Protein AF-A0A969RW17-F1 (afdb_monomer_lite)

Sequence (89 aa):
MKTTLSAQTIQASEIFKYAYNGNTGYGYSFSATNSGLKAADDGVSHTGNYEITFQGVASKPVPEPSAVLSLIGFGSLLAGKRQMQKSQF

Structure (mmCIF, N/CA/C/O backbone):
data_AF-A0A969RW17-F1
#
_entry.id   AF-A0A969RW17-F1
#
loop_
_atom_site.group_PDB
_atom_site.id
_atom_site.type_symbol
_atom_site.label_atom_id
_atom_site.label_alt_id
_atom_site.label_comp_id
_atom_site.label_asym_id
_atom_site.label_entity_id
_atom_site.label_seq_id
_atom_site.pdbx_PDB_ins_code
_atom_site.Cartn_x
_atom_site.Cartn_y
_atom_site.Cartn_z
_atom_site.occupancy
_atom_site.B_iso_or_equiv
_atom_site.auth_seq_id
_atom_site.auth_comp_id
_atom_site.auth_asym_id
_atom_site.auth_atom_id
_atom_site.pdbx_PDB_model_num
ATOM 1 N N . MET A 1 1 ? 9.591 8.569 -38.306 1.00 41.16 1 MET A N 1
ATOM 2 C CA . MET A 1 1 ? 9.780 8.751 -36.850 1.00 41.16 1 MET A CA 1
ATOM 3 C C . MET A 1 1 ? 10.536 7.545 -36.325 1.00 41.16 1 MET A C 1
ATOM 5 O O . MET A 1 1 ? 10.100 6.433 -36.581 1.00 41.16 1 MET A O 1
ATOM 9 N N . LYS A 1 2 ? 11.699 7.746 -35.700 1.00 40.06 2 LYS A N 1
ATOM 10 C CA . LYS A 1 2 ? 12.542 6.667 -35.170 1.00 40.06 2 LYS A CA 1
ATOM 11 C C . LYS A 1 2 ? 12.352 6.653 -33.654 1.00 40.06 2 LYS A C 1
ATOM 13 O O . LYS A 1 2 ? 12.910 7.500 -32.964 1.00 40.06 2 LYS A O 1
ATOM 18 N N . THR A 1 3 ? 11.489 5.774 -33.154 1.00 49.12 3 THR A N 1
ATOM 19 C CA . THR A 1 3 ? 11.218 5.653 -31.716 1.00 49.12 3 THR A CA 1
ATOM 20 C C . THR A 1 3 ? 12.324 4.813 -31.091 1.00 49.12 3 THR A C 1
ATOM 22 O O . THR A 1 3 ? 12.216 3.597 -30.983 1.00 49.12 3 THR A O 1
ATOM 25 N N . THR A 1 4 ? 13.434 5.452 -30.735 1.00 51.84 4 THR A N 1
ATOM 26 C CA . THR A 1 4 ? 14.460 4.830 -29.893 1.00 51.84 4 THR A CA 1
ATOM 27 C C . THR A 1 4 ? 13.995 4.972 -28.448 1.00 51.84 4 THR A C 1
ATOM 29 O O . THR A 1 4 ? 14.278 5.973 -27.794 1.00 51.84 4 THR A O 1
ATOM 32 N N . LEU A 1 5 ? 13.227 3.997 -27.957 1.00 57.12 5 LEU A N 1
ATOM 33 C CA . LEU A 1 5 ? 13.228 3.728 -26.522 1.00 57.12 5 LEU A CA 1
ATOM 34 C C . LEU A 1 5 ? 14.665 3.303 -26.193 1.00 57.12 5 LEU A C 1
ATOM 36 O O . LEU A 1 5 ? 15.239 2.484 -26.908 1.00 57.12 5 LEU A O 1
ATOM 40 N N . SER A 1 6 ? 15.256 4.002 -25.225 1.00 59.78 6 SER A N 1
ATOM 41 C CA . SER A 1 6 ? 16.611 3.849 -24.680 1.00 59.78 6 SER A CA 1
ATOM 42 C C . SER A 1 6 ? 17.157 2.418 -24.776 1.00 59.78 6 SER A C 1
ATOM 44 O O . SER A 1 6 ? 16.402 1.464 -24.632 1.00 59.78 6 SER A O 1
ATOM 46 N N . ALA A 1 7 ? 18.473 2.254 -24.945 1.00 63.03 7 ALA A N 1
ATOM 47 C CA . ALA A 1 7 ? 19.191 0.970 -24.938 1.00 63.03 7 ALA A CA 1
ATOM 48 C C . ALA A 1 7 ? 19.132 0.210 -23.582 1.00 63.03 7 ALA A C 1
ATOM 50 O O . ALA A 1 7 ? 20.065 -0.501 -23.217 1.00 63.03 7 ALA A O 1
ATOM 51 N N . GLN A 1 8 ? 18.063 0.393 -22.811 1.00 67.00 8 GLN A N 1
ATOM 52 C CA . GLN A 1 8 ? 17.823 -0.142 -21.484 1.00 67.00 8 GLN A CA 1
ATOM 53 C C . GLN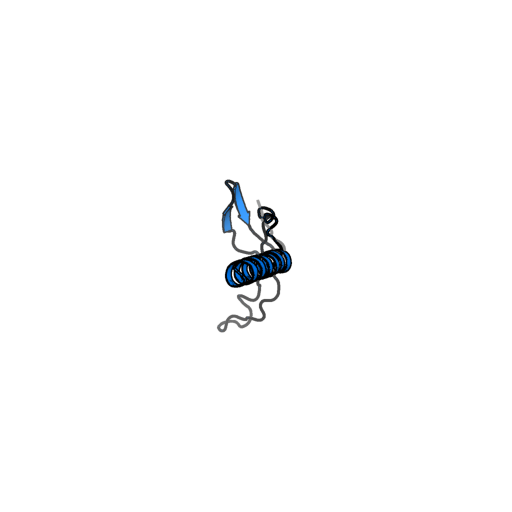 A 1 8 ? 16.488 -0.881 -21.444 1.00 67.00 8 GLN A C 1
ATOM 55 O O . GLN A 1 8 ? 15.502 -0.459 -22.049 1.00 67.00 8 GLN A O 1
ATOM 60 N N . THR A 1 9 ? 16.454 -1.969 -20.680 1.00 73.00 9 THR A N 1
ATOM 61 C CA . THR A 1 9 ? 15.220 -2.683 -20.355 1.00 73.00 9 THR A CA 1
ATOM 62 C C . THR A 1 9 ? 14.269 -1.750 -19.614 1.00 73.00 9 THR A C 1
ATOM 64 O O . THR A 1 9 ? 14.605 -1.225 -18.553 1.00 73.00 9 THR A O 1
ATOM 67 N N . ILE A 1 10 ? 13.072 -1.563 -20.161 1.00 76.88 10 ILE A N 1
ATOM 68 C CA . ILE A 1 10 ? 12.002 -0.8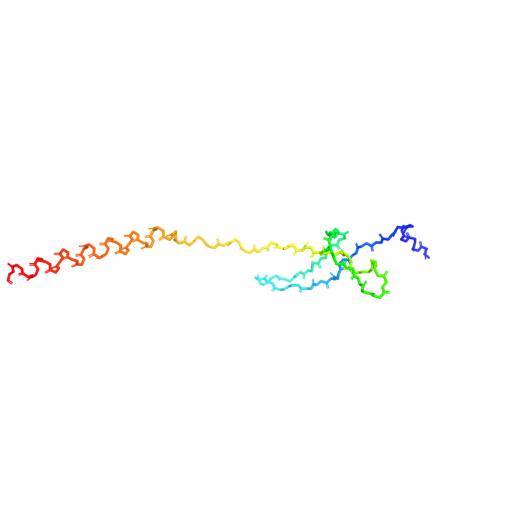14 -19.505 1.00 76.88 10 ILE A CA 1
ATOM 69 C C . ILE A 1 10 ? 11.178 -1.801 -18.694 1.00 76.88 10 ILE A C 1
ATOM 71 O O . ILE A 1 10 ? 10.661 -2.778 -19.232 1.00 76.88 10 ILE A O 1
ATOM 75 N N . GLN A 1 11 ? 11.054 -1.529 -17.400 1.00 85.12 11 GLN A N 1
ATOM 76 C CA . GLN A 1 11 ? 10.096 -2.202 -16.536 1.00 85.12 11 GLN A CA 1
ATOM 77 C C . GLN A 1 11 ? 8.839 -1.346 -16.465 1.00 85.12 11 GLN A C 1
ATOM 79 O O . GLN A 1 11 ? 8.902 -0.165 -16.131 1.00 85.12 11 GLN A O 1
ATOM 84 N N . ALA A 1 12 ? 7.708 -1.935 -16.822 1.00 87.75 12 ALA A N 1
ATOM 85 C CA . ALA A 1 12 ? 6.412 -1.288 -16.784 1.00 87.75 12 ALA A CA 1
ATOM 86 C C . ALA A 1 12 ? 5.383 -2.289 -16.270 1.00 87.75 12 ALA A C 1
ATOM 88 O O . ALA A 1 12 ? 5.376 -3.449 -16.688 1.00 87.75 12 ALA A O 1
ATOM 89 N N . SER A 1 13 ? 4.520 -1.836 -15.368 1.00 90.69 13 SER A N 1
ATOM 90 C CA . SER A 1 13 ? 3.343 -2.593 -14.975 1.00 90.69 13 SER A CA 1
ATOM 91 C C . SER A 1 13 ? 2.336 -2.639 -16.121 1.00 90.69 13 SER A C 1
ATOM 93 O O . SER A 1 13 ? 2.341 -1.800 -17.027 1.00 90.69 13 SER A O 1
ATOM 95 N N . GLU A 1 14 ? 1.385 -3.560 -16.021 1.00 89.56 14 GLU A N 1
ATOM 96 C CA . GLU A 1 14 ? 0.137 -3.432 -16.765 1.00 89.56 14 GLU A CA 1
ATOM 97 C C . GLU A 1 14 ? -0.611 -2.158 -16.342 1.00 89.56 14 GLU A C 1
ATOM 99 O O . GLU A 1 14 ? -0.428 -1.635 -15.234 1.00 89.56 14 GLU A O 1
ATOM 104 N N . ILE A 1 15 ? -1.455 -1.653 -17.240 1.00 93.56 15 ILE A N 1
ATOM 105 C CA . ILE A 1 15 ? -2.384 -0.567 -16.935 1.00 93.56 15 ILE A CA 1
ATOM 106 C C . ILE A 1 15 ? -3.673 -1.205 -16.438 1.00 93.56 15 ILE A C 1
ATOM 108 O O . ILE A 1 15 ? -4.281 -2.001 -17.151 1.00 93.56 15 ILE A O 1
ATOM 112 N N . PHE A 1 16 ? -4.142 -0.800 -15.262 1.00 92.75 16 PHE A N 1
ATOM 113 C CA . PHE A 1 16 ? -5.465 -1.190 -14.787 1.00 92.75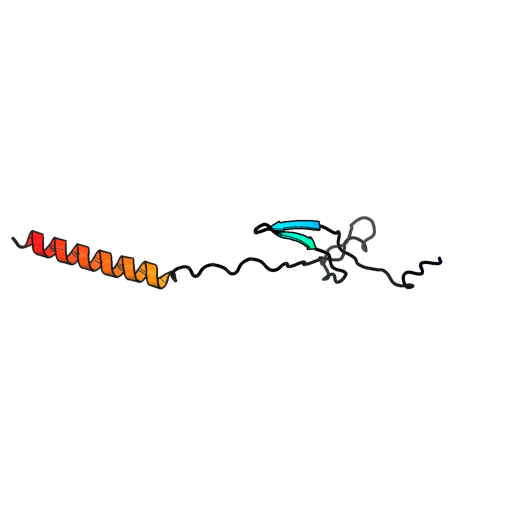 16 PHE A CA 1
ATOM 114 C C . 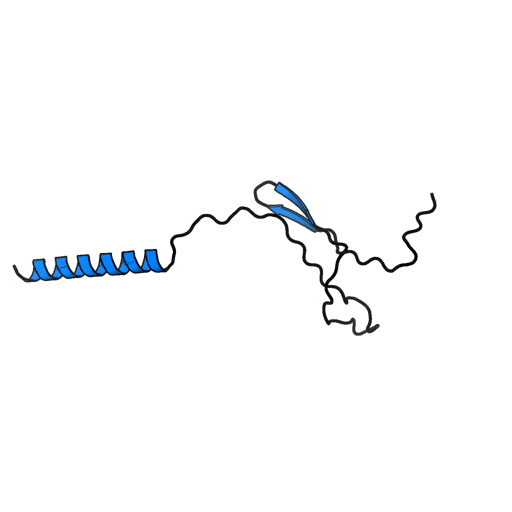PHE A 1 16 ? -6.375 0.023 -14.650 1.00 92.75 16 PHE A C 1
ATOM 116 O O . PHE A 1 16 ? -5.939 1.131 -14.338 1.00 92.75 16 PHE A O 1
ATOM 123 N N . LYS A 1 17 ? -7.668 -0.202 -14.874 1.00 95.25 17 LYS A N 1
ATOM 124 C CA . LYS A 1 17 ? -8.724 0.782 -14.650 1.00 95.25 17 LYS A CA 1
ATOM 125 C C . LYS A 1 17 ? -9.332 0.554 -13.274 1.00 95.25 17 LYS A C 1
ATOM 127 O O . LYS A 1 17 ? -9.642 -0.582 -12.928 1.00 95.25 17 LYS A O 1
ATOM 132 N N . TYR A 1 18 ? -9.581 1.623 -12.530 1.00 92.81 18 TYR A N 1
ATOM 133 C CA . TYR A 1 18 ? -10.346 1.556 -11.289 1.00 92.81 18 TYR A CA 1
ATOM 134 C C . TYR A 1 18 ? -11.556 2.485 -11.348 1.00 92.81 18 TYR A C 1
ATOM 136 O O . TYR A 1 18 ? -11.528 3.534 -11.993 1.00 92.81 18 TYR A O 1
ATOM 144 N N . ALA A 1 19 ? -12.623 2.083 -10.663 1.00 94.31 19 ALA A N 1
ATOM 145 C CA . ALA A 1 19 ? -13.806 2.896 -10.423 1.00 94.31 19 ALA A CA 1
ATOM 146 C C . ALA A 1 19 ? -14.095 2.879 -8.920 1.00 94.31 19 ALA A C 1
ATOM 148 O O . ALA A 1 19 ? -14.407 1.832 -8.356 1.00 94.31 19 ALA A O 1
ATOM 149 N N . TYR A 1 20 ? -13.943 4.026 -8.261 1.00 92.12 20 TYR A N 1
ATOM 150 C CA . TYR A 1 20 ? -14.064 4.141 -6.812 1.00 92.12 20 TYR A CA 1
ATOM 151 C C . TYR A 1 20 ? -14.634 5.504 -6.413 1.00 92.12 20 TYR A C 1
ATOM 153 O O . TYR A 1 20 ? -14.190 6.540 -6.903 1.00 92.12 20 TYR A O 1
ATOM 161 N N . ASN A 1 21 ? -15.629 5.502 -5.519 1.00 91.38 21 ASN A N 1
ATOM 162 C CA . ASN A 1 21 ? -16.319 6.707 -5.040 1.00 91.38 21 ASN A CA 1
ATOM 163 C C . ASN A 1 21 ? -16.801 7.640 -6.176 1.00 91.38 21 ASN A C 1
ATOM 165 O O . ASN A 1 21 ? -16.581 8.848 -6.142 1.00 91.38 21 ASN A O 1
ATOM 169 N N . GLY A 1 22 ? -17.390 7.065 -7.229 1.00 91.50 22 GLY A N 1
ATOM 170 C CA . GLY A 1 22 ? -17.865 7.810 -8.404 1.00 91.50 22 GLY A CA 1
ATOM 171 C C . GLY A 1 22 ? -16.768 8.293 -9.362 1.00 91.50 22 GLY A C 1
ATOM 172 O O . GLY A 1 22 ? -17.088 8.766 -10.448 1.00 91.50 22 GLY A O 1
ATOM 173 N N . ASN A 1 23 ? -15.488 8.125 -9.017 1.00 89.62 23 ASN A N 1
ATOM 174 C CA . ASN A 1 23 ? -14.359 8.504 -9.861 1.00 89.62 23 ASN A CA 1
ATOM 175 C C . ASN A 1 23 ? -13.815 7.295 -10.619 1.00 89.62 23 ASN A C 1
ATOM 177 O O . ASN A 1 23 ? -13.667 6.210 -10.060 1.00 89.62 23 ASN A O 1
ATOM 181 N N . THR A 1 24 ? -13.480 7.497 -11.891 1.00 94.69 24 THR A N 1
ATOM 182 C CA . THR A 1 24 ? -12.807 6.496 -12.723 1.00 94.69 24 THR A CA 1
ATOM 183 C C . THR A 1 24 ? -11.405 6.978 -13.060 1.00 94.69 24 THR A C 1
ATOM 185 O O . THR A 1 24 ? -11.239 8.119 -13.486 1.00 94.69 24 THR A O 1
ATOM 188 N N . GLY A 1 25 ? -10.410 6.111 -12.901 1.00 92.88 25 GLY A N 1
ATOM 189 C CA . GLY A 1 25 ? -9.017 6.413 -13.216 1.00 92.88 25 GLY A CA 1
ATOM 190 C C . GLY A 1 25 ? -8.257 5.192 -13.715 1.00 92.88 25 GLY A C 1
ATOM 191 O O . GLY A 1 25 ? -8.824 4.109 -13.876 1.00 92.88 25 GLY A O 1
ATOM 192 N N . TYR A 1 26 ? -6.965 5.389 -13.962 1.00 95.31 26 TYR A N 1
ATOM 193 C CA . TYR A 1 26 ? -6.045 4.344 -14.394 1.00 95.31 26 TYR A CA 1
ATOM 194 C C . TYR A 1 26 ? -4.787 4.379 -13.532 1.00 95.31 26 TYR A C 1
ATOM 196 O O . TYR A 1 26 ? -4.282 5.458 -13.226 1.00 95.31 26 TYR A O 1
ATOM 204 N N . GLY A 1 27 ? -4.302 3.206 -13.139 1.00 93.81 27 GLY A N 1
ATOM 205 C CA . GLY A 1 27 ? -3.062 3.035 -12.391 1.00 93.81 27 GLY A CA 1
ATOM 206 C C . GLY A 1 27 ? -2.007 2.332 -13.238 1.00 93.81 27 GLY A C 1
ATOM 207 O O . GLY A 1 27 ? -2.326 1.400 -13.978 1.00 93.81 27 GLY A O 1
ATOM 208 N N . TYR A 1 28 ? -0.763 2.795 -13.132 1.00 93.50 28 TYR A N 1
ATOM 209 C CA . TYR A 1 28 ? 0.418 2.176 -13.733 1.00 93.50 28 TYR A CA 1
ATOM 210 C C . TYR A 1 28 ? 1.678 2.589 -12.960 1.00 93.50 28 TYR A C 1
ATOM 212 O O . TYR A 1 28 ? 1.682 3.607 -12.265 1.00 93.50 28 TYR A O 1
ATOM 220 N N . SER A 1 29 ? 2.757 1.821 -13.095 1.00 91.81 29 SER A N 1
ATOM 221 C CA . SER A 1 29 ? 4.070 2.144 -12.532 1.00 91.81 29 SER A CA 1
ATOM 222 C C . SER A 1 29 ? 5.194 1.686 -13.462 1.00 91.81 29 SER A C 1
ATOM 224 O O . SER A 1 29 ? 5.096 0.648 -14.111 1.00 91.81 29 SER A O 1
ATOM 226 N N . PHE A 1 30 ? 6.285 2.452 -13.486 1.00 91.31 30 PHE A N 1
ATOM 227 C CA . PHE A 1 30 ? 7.558 2.078 -14.122 1.00 91.31 30 PHE A CA 1
ATOM 228 C C . PHE A 1 30 ? 8.636 1.703 -13.095 1.00 91.31 30 PHE A C 1
ATOM 230 O O . PHE A 1 30 ? 9.809 1.560 -13.425 1.00 91.31 30 PHE A O 1
ATOM 237 N N . SER A 1 31 ? 8.239 1.592 -11.828 1.00 89.50 31 SER A N 1
ATOM 238 C CA . SER A 1 31 ? 9.106 1.233 -10.717 1.00 89.50 31 SER A CA 1
ATOM 239 C C . SER A 1 31 ? 8.609 -0.073 -10.120 1.00 89.50 31 SER A C 1
ATOM 241 O O . SER A 1 31 ? 7.497 -0.129 -9.585 1.00 89.50 31 SER A O 1
ATOM 243 N N . ALA A 1 32 ? 9.420 -1.120 -10.243 1.00 89.75 32 ALA A N 1
ATOM 244 C CA . ALA A 1 32 ? 9.159 -2.412 -9.633 1.00 89.75 32 ALA A CA 1
ATOM 245 C C . ALA A 1 32 ? 10.051 -2.603 -8.404 1.00 89.75 32 ALA A C 1
ATOM 247 O O . ALA A 1 32 ? 11.224 -2.227 -8.393 1.00 89.75 32 ALA A O 1
ATOM 248 N N . THR A 1 33 ? 9.507 -3.255 -7.384 1.00 92.38 33 THR A N 1
ATOM 249 C CA . THR A 1 33 ? 10.312 -3.876 -6.331 1.00 92.38 33 THR A CA 1
ATOM 250 C C . THR A 1 33 ? 10.712 -5.282 -6.773 1.00 92.38 33 THR A C 1
ATOM 252 O O . THR A 1 33 ? 10.029 -5.902 -7.588 1.00 92.38 33 THR A O 1
ATOM 255 N N . ASN A 1 34 ? 11.832 -5.806 -6.276 1.00 90.50 34 ASN A N 1
ATOM 256 C CA . ASN A 1 34 ? 12.211 -7.187 -6.571 1.00 90.50 34 ASN A CA 1
ATOM 257 C C . ASN A 1 34 ? 11.196 -8.144 -5.923 1.00 90.50 34 ASN A C 1
ATOM 259 O O . ASN A 1 34 ? 11.025 -8.128 -4.707 1.00 90.50 34 ASN A O 1
ATOM 263 N N . SER A 1 35 ? 10.545 -8.976 -6.733 1.00 91.00 35 SER A N 1
ATOM 264 C CA . SER A 1 35 ? 9.566 -9.969 -6.274 1.00 91.00 35 SER A CA 1
ATOM 265 C C . SER A 1 35 ? 10.200 -11.148 -5.528 1.00 91.00 35 SER A C 1
ATOM 267 O O . SER A 1 35 ? 9.502 -11.865 -4.819 1.00 91.00 35 SER A O 1
ATOM 269 N N . GLY A 1 36 ? 11.503 -11.395 -5.716 1.00 92.06 36 GLY A N 1
ATOM 270 C CA . GLY A 1 36 ? 12.175 -12.608 -5.239 1.00 92.06 36 GLY A CA 1
ATOM 271 C C . GLY A 1 36 ? 11.814 -13.877 -6.024 1.00 92.06 36 GLY A C 1
ATOM 272 O O . GLY A 1 36 ? 12.349 -14.943 -5.727 1.00 92.06 36 GLY A O 1
ATOM 273 N N . LEU A 1 37 ? 10.947 -13.769 -7.035 1.00 88.75 37 LEU A N 1
ATOM 274 C CA . LEU A 1 37 ? 10.542 -14.861 -7.911 1.00 88.75 37 LEU A CA 1
ATOM 275 C C . LEU A 1 37 ? 11.280 -14.776 -9.245 1.00 88.75 37 LEU A C 1
ATOM 277 O O . LEU A 1 37 ? 11.647 -13.699 -9.714 1.00 88.75 37 LEU A O 1
ATOM 281 N N . LYS A 1 38 ? 11.502 -15.939 -9.849 1.00 90.38 38 LYS A N 1
ATOM 282 C CA . LYS A 1 38 ? 12.086 -16.096 -11.180 1.00 90.38 38 LYS A CA 1
ATOM 283 C C . LYS A 1 38 ? 11.259 -17.120 -11.935 1.00 90.38 38 LYS A C 1
ATOM 285 O O . LYS A 1 38 ? 10.871 -18.135 -11.354 1.00 90.38 38 LYS A O 1
ATOM 290 N N . ALA A 1 39 ? 11.007 -16.857 -13.210 1.00 89.56 39 ALA A N 1
ATOM 291 C CA . ALA A 1 39 ? 10.386 -17.836 -14.086 1.00 89.56 39 ALA A CA 1
ATOM 292 C C . ALA A 1 39 ? 11.262 -19.101 -14.174 1.00 89.56 39 ALA A C 1
ATOM 294 O O . ALA A 1 39 ? 12.491 -19.016 -14.171 1.00 89.56 39 ALA A O 1
ATOM 295 N N . ALA A 1 40 ? 10.642 -20.282 -14.173 1.00 90.75 40 ALA A N 1
ATOM 296 C CA . ALA A 1 40 ? 11.369 -21.554 -14.116 1.00 90.75 40 ALA A CA 1
ATOM 297 C C . ALA A 1 40 ? 12.027 -21.940 -15.452 1.00 90.75 40 ALA A C 1
ATOM 299 O O . ALA A 1 40 ? 12.952 -22.746 -15.476 1.00 90.75 40 ALA A O 1
ATOM 300 N N . ASP A 1 41 ? 11.529 -21.384 -16.550 1.00 92.19 41 ASP A N 1
ATOM 301 C CA . ASP A 1 41 ? 11.970 -21.624 -17.920 1.00 92.19 41 ASP A CA 1
ATOM 302 C C . ASP A 1 41 ? 13.249 -20.856 -18.282 1.00 92.19 41 ASP A C 1
ATOM 304 O O . ASP A 1 41 ? 14.117 -21.418 -18.947 1.00 92.19 41 ASP A O 1
ATOM 308 N N . ASP A 1 42 ? 13.397 -19.609 -17.825 1.00 88.44 42 ASP A N 1
ATOM 309 C CA . ASP A 1 42 ? 14.552 -18.760 -18.157 1.00 88.44 42 ASP A CA 1
ATOM 310 C C . ASP A 1 42 ? 15.354 -18.240 -16.949 1.00 88.44 42 ASP A C 1
ATOM 312 O O . ASP A 1 42 ? 16.469 -17.736 -17.105 1.00 88.44 42 ASP A O 1
ATOM 316 N N . GLY A 1 43 ? 14.824 -18.362 -15.728 1.00 86.19 43 GLY A N 1
ATOM 317 C CA . GLY A 1 43 ? 15.479 -17.913 -14.499 1.00 86.19 43 GLY A CA 1
ATOM 318 C C . GLY A 1 43 ? 15.640 -16.392 -14.356 1.00 86.19 43 GLY A C 1
ATOM 319 O O . GLY A 1 43 ? 16.349 -15.942 -13.440 1.00 86.19 43 GLY A O 1
ATOM 320 N N . VAL A 1 44 ? 15.027 -15.586 -15.231 1.00 83.12 44 VAL A N 1
ATOM 321 C CA . VAL A 1 44 ? 15.222 -14.124 -15.303 1.00 83.12 44 VAL A CA 1
ATOM 322 C C . VAL A 1 44 ? 13.935 -13.320 -15.511 1.00 83.12 44 VAL A C 1
ATOM 324 O O . VAL A 1 44 ? 13.908 -12.139 -15.154 1.00 83.12 44 VAL A O 1
ATOM 327 N N . SER A 1 45 ? 12.867 -13.930 -16.022 1.00 84.44 45 SER A N 1
ATOM 328 C CA . SER A 1 45 ? 11.578 -13.273 -16.246 1.00 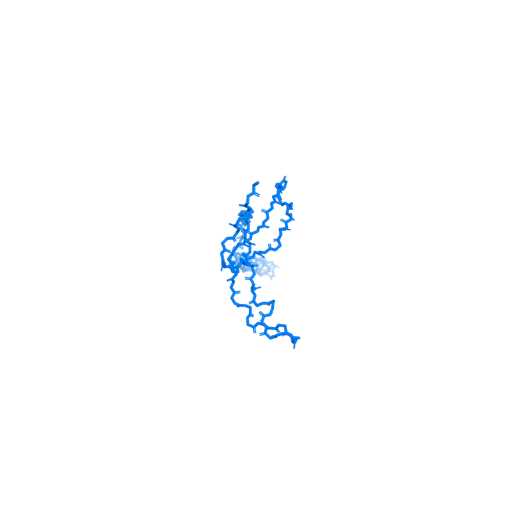84.44 45 SER A CA 1
ATOM 329 C C . SER A 1 45 ? 10.709 -13.206 -14.988 1.00 84.44 45 SER A C 1
ATOM 331 O O . SER A 1 45 ? 10.933 -13.917 -14.006 1.00 84.44 45 SER A O 1
ATOM 333 N N . HIS A 1 46 ? 9.703 -12.322 -15.031 1.00 81.12 46 HIS A N 1
ATOM 334 C CA . HIS A 1 46 ? 8.689 -12.125 -13.982 1.00 81.12 46 HIS A CA 1
ATOM 335 C C . HIS A 1 46 ? 9.256 -11.761 -12.598 1.00 81.12 46 HIS A C 1
ATOM 337 O O . HIS A 1 46 ? 8.725 -12.159 -11.567 1.00 81.12 46 HIS A O 1
ATOM 343 N N . THR A 1 47 ? 10.333 -10.973 -12.577 1.00 86.69 47 THR A N 1
ATOM 344 C CA . THR A 1 47 ? 11.087 -10.649 -11.356 1.00 86.69 47 THR A CA 1
ATOM 345 C C . THR A 1 47 ? 10.606 -9.395 -10.619 1.00 86.69 47 THR A C 1
ATOM 347 O O . THR A 1 47 ? 11.048 -9.166 -9.494 1.00 86.69 47 THR A O 1
ATOM 350 N N . GLY A 1 48 ? 9.703 -8.592 -11.188 1.00 88.25 48 GLY A N 1
ATOM 351 C CA . GLY A 1 48 ? 9.236 -7.329 -10.599 1.00 88.25 48 GLY A CA 1
ATOM 352 C C . GLY A 1 48 ? 7.839 -7.407 -9.972 1.00 88.25 48 GLY A C 1
ATOM 353 O O . GLY A 1 48 ? 6.915 -7.923 -10.594 1.00 88.25 48 GLY A O 1
ATOM 354 N N . ASN A 1 49 ? 7.675 -6.845 -8.772 1.00 91.94 49 ASN A N 1
ATOM 355 C CA . ASN A 1 49 ? 6.387 -6.569 -8.133 1.00 91.94 49 ASN A CA 1
ATOM 356 C C . ASN A 1 49 ? 6.051 -5.073 -8.242 1.00 91.94 49 ASN A C 1
ATOM 358 O O . ASN A 1 49 ? 6.888 -4.222 -7.926 1.00 91.94 49 ASN A O 1
ATOM 362 N N . TYR A 1 50 ? 4.824 -4.749 -8.648 1.00 92.88 50 TYR A N 1
ATOM 363 C CA . TYR A 1 50 ? 4.373 -3.372 -8.849 1.00 92.88 50 TYR A CA 1
ATOM 364 C C . TYR A 1 50 ? 3.306 -3.015 -7.820 1.00 92.88 50 TYR A C 1
ATOM 366 O O . TYR A 1 50 ? 2.202 -3.554 -7.845 1.00 92.88 50 TYR A O 1
ATOM 374 N N . GLU A 1 51 ? 3.629 -2.076 -6.936 1.00 91.69 51 GLU A N 1
ATOM 375 C CA . GLU A 1 51 ? 2.677 -1.535 -5.973 1.00 91.69 51 GLU A CA 1
ATOM 376 C C . GLU A 1 51 ? 2.127 -0.209 -6.494 1.00 91.69 51 GLU A C 1
ATOM 378 O O . GLU A 1 51 ? 2.875 0.725 -6.788 1.00 91.69 51 GLU A O 1
ATOM 383 N N . ILE A 1 52 ? 0.807 -0.143 -6.655 1.00 91.50 52 ILE A N 1
ATOM 384 C CA . ILE A 1 52 ? 0.119 1.028 -7.187 1.00 91.50 52 ILE A CA 1
ATOM 385 C C . ILE A 1 52 ? -0.970 1.402 -6.194 1.00 91.50 52 ILE A C 1
ATOM 387 O O . ILE A 1 52 ? -1.912 0.645 -5.965 1.00 91.50 52 ILE A O 1
ATOM 391 N N . THR A 1 53 ? -0.834 2.586 -5.606 1.00 89.19 53 THR A N 1
ATOM 392 C CA . THR A 1 53 ? -1.808 3.146 -4.675 1.00 89.19 53 THR A CA 1
ATOM 393 C C . THR A 1 53 ? -2.550 4.294 -5.346 1.00 89.19 53 THR A C 1
ATOM 395 O O . THR A 1 53 ? -1.989 5.069 -6.120 1.00 89.19 53 THR A O 1
ATOM 398 N N . PHE A 1 54 ? -3.841 4.403 -5.062 1.00 88.00 54 PHE A N 1
ATOM 399 C CA . PHE A 1 54 ? -4.644 5.564 -5.423 1.00 88.00 54 PHE A CA 1
ATOM 400 C C . PHE A 1 54 ? -5.287 6.115 -4.157 1.00 88.00 54 PHE A C 1
ATOM 402 O O . PHE A 1 54 ? -5.505 5.386 -3.186 1.00 88.00 54 PHE A O 1
ATOM 409 N N . GLN A 1 55 ? -5.570 7.416 -4.145 1.00 84.56 55 GLN A N 1
ATOM 410 C CA . GLN A 1 55 ? -6.176 8.034 -2.973 1.00 84.56 55 GLN A CA 1
ATOM 411 C C . GLN A 1 55 ? -7.600 7.506 -2.770 1.00 84.56 55 GLN A C 1
ATOM 413 O O . GLN A 1 55 ? -8.484 7.711 -3.605 1.00 84.56 55 GLN A O 1
ATOM 418 N N . GLY A 1 56 ? -7.799 6.809 -1.652 1.00 83.88 56 GLY A N 1
ATOM 419 C CA . GLY A 1 56 ? -9.114 6.422 -1.159 1.00 83.88 56 GLY A CA 1
ATOM 420 C C . GLY A 1 56 ? -9.822 7.579 -0.451 1.00 83.88 56 GLY A C 1
ATOM 421 O O . GLY A 1 56 ? -9.271 8.663 -0.268 1.00 83.88 56 GLY A O 1
ATOM 422 N N . VAL A 1 57 ? -11.060 7.343 -0.019 1.00 85.38 57 VAL A N 1
ATOM 423 C CA . VAL A 1 57 ? -11.753 8.274 0.880 1.00 85.38 57 VAL A CA 1
ATOM 424 C C . VAL A 1 57 ? -11.213 8.052 2.290 1.00 85.38 57 VAL A C 1
ATOM 426 O O . VAL A 1 57 ? -11.062 6.905 2.711 1.00 85.38 57 VAL A O 1
ATOM 429 N N . ALA A 1 58 ? -10.932 9.132 3.021 1.00 85.06 58 ALA A N 1
ATOM 430 C CA . ALA A 1 58 ? -10.520 9.034 4.416 1.00 85.06 58 ALA A CA 1
ATOM 431 C C . ALA A 1 58 ? -11.556 8.239 5.229 1.00 85.06 58 ALA A C 1
ATOM 433 O O . ALA A 1 58 ? -12.764 8.475 5.118 1.00 85.06 58 ALA A O 1
ATOM 434 N N . SER A 1 59 ? -11.080 7.300 6.048 1.00 83.38 59 SER A N 1
ATOM 435 C CA . SER A 1 59 ? -11.943 6.530 6.941 1.00 83.38 59 SER A CA 1
ATOM 436 C C . SER A 1 59 ? -12.735 7.470 7.843 1.00 83.38 59 SER A C 1
ATOM 438 O O . SER A 1 59 ? -12.194 8.425 8.404 1.00 83.38 59 SER A O 1
ATOM 440 N N . LYS A 1 60 ? -14.032 7.193 8.002 1.00 86.81 60 LYS A N 1
ATOM 441 C CA . LYS A 1 60 ? -14.847 7.911 8.983 1.00 86.81 60 LYS A CA 1
ATOM 442 C C . LYS A 1 60 ? -14.336 7.574 10.387 1.00 86.81 60 LYS A C 1
ATOM 444 O O . LYS A 1 60 ? -14.015 6.407 10.624 1.00 86.81 60 LYS A O 1
ATOM 449 N N . PRO A 1 61 ? -14.279 8.548 11.311 1.00 89.81 61 PRO A N 1
ATOM 450 C CA . PRO A 1 61 ? -13.926 8.264 12.691 1.00 89.81 61 PRO A CA 1
ATOM 451 C C . PRO A 1 61 ? -14.932 7.261 13.257 1.00 89.81 61 PRO A C 1
ATOM 453 O O . PRO A 1 61 ? -16.143 7.491 13.231 1.00 89.81 61 PRO A O 1
ATOM 456 N N . VAL A 1 62 ? -14.419 6.130 13.724 1.00 90.00 62 VAL A N 1
ATOM 457 C CA . VAL A 1 62 ? -15.189 5.120 14.448 1.00 90.00 62 VAL A CA 1
ATOM 458 C C . VAL A 1 62 ? -14.868 5.243 15.935 1.00 90.00 62 VAL A C 1
ATOM 460 O O . VAL A 1 62 ? -13.750 5.637 16.272 1.00 90.00 62 VAL A O 1
ATOM 463 N N . PRO A 1 63 ? -15.818 4.951 16.842 1.00 92.19 63 PRO A N 1
ATOM 464 C CA . PRO A 1 63 ? -15.517 4.933 18.265 1.00 92.19 63 PRO A CA 1
ATOM 465 C C . PRO A 1 63 ? -14.362 3.976 18.564 1.00 92.19 63 PRO A C 1
ATOM 467 O O . PRO A 1 63 ? -14.378 2.826 18.121 1.00 92.19 63 PRO A O 1
ATOM 470 N N . GLU A 1 64 ? -13.387 4.447 19.341 1.00 93.94 64 GLU A N 1
ATOM 471 C CA . GLU A 1 64 ? -12.299 3.604 19.832 1.00 93.94 64 GLU A CA 1
ATOM 472 C C . GLU A 1 64 ? -12.870 2.414 20.625 1.00 93.94 64 GLU A C 1
ATOM 474 O O . GLU A 1 64 ? -13.845 2.587 21.372 1.00 93.94 64 GLU A O 1
ATOM 479 N N . PRO A 1 65 ? -12.270 1.211 20.539 1.00 94.62 65 PRO A N 1
ATOM 480 C CA . PRO A 1 65 ? -12.756 0.036 21.265 1.00 94.62 65 PRO A CA 1
ATOM 481 C C . PRO A 1 65 ? -12.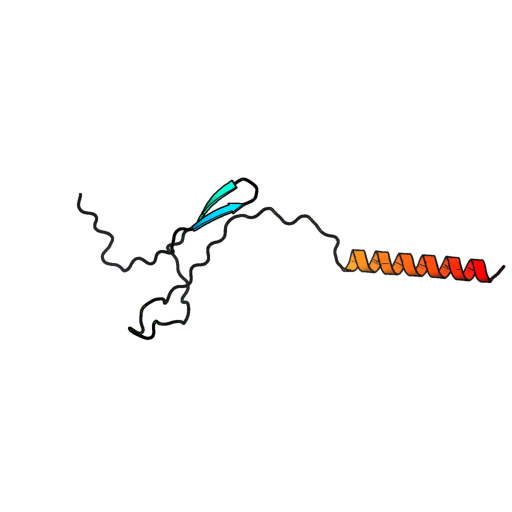932 0.276 22.772 1.00 94.62 65 PRO A C 1
ATOM 483 O O . PRO A 1 65 ? -13.874 -0.227 23.387 1.00 94.62 65 PRO A O 1
ATOM 486 N N . SER A 1 66 ? -12.066 1.098 23.369 1.00 95.81 66 SER A N 1
ATOM 487 C CA . SER A 1 66 ? -12.142 1.496 24.778 1.00 95.81 66 SER A CA 1
ATOM 488 C C . SER A 1 66 ? -13.382 2.336 25.099 1.00 95.81 66 SER A C 1
ATOM 490 O O . SER A 1 66 ? -13.952 2.179 26.179 1.00 95.81 66 SER A O 1
ATOM 492 N N . ALA A 1 67 ? -13.845 3.186 24.178 1.00 94.62 67 ALA A N 1
ATOM 493 C CA . ALA A 1 67 ? -15.062 3.976 24.352 1.00 94.62 67 ALA A CA 1
ATOM 494 C C . ALA A 1 67 ? -16.304 3.074 24.379 1.00 94.62 67 ALA A C 1
ATOM 496 O O . ALA A 1 67 ? -17.164 3.225 25.250 1.00 94.62 67 ALA A O 1
ATOM 497 N N . VAL A 1 68 ? -16.360 2.081 23.483 1.00 96.56 68 VAL A N 1
ATOM 498 C CA . VAL A 1 68 ? -17.429 1.068 23.467 1.00 96.56 68 VAL A CA 1
ATOM 499 C C . VAL A 1 68 ? -17.405 0.239 24.751 1.00 96.56 68 VAL A C 1
ATOM 501 O O . VAL A 1 68 ? -18.435 0.075 25.404 1.00 96.56 68 VAL A O 1
ATOM 504 N N . LEU A 1 69 ? -16.227 -0.233 25.163 1.00 96.06 69 LEU A N 1
ATOM 505 C CA . LEU A 1 69 ? -16.075 -1.011 26.391 1.00 96.06 69 LEU A CA 1
ATOM 506 C C . LEU A 1 69 ? -16.461 -0.206 27.639 1.00 96.06 69 LEU A C 1
ATOM 508 O O . LEU A 1 69 ? -17.124 -0.731 28.532 1.00 96.06 69 LEU A O 1
ATOM 512 N N . SER A 1 70 ? -16.108 1.080 27.681 1.00 96.25 70 SER A N 1
ATOM 513 C CA . SER A 1 70 ? -16.489 1.979 28.772 1.00 96.25 70 SER A CA 1
ATOM 514 C C . SER A 1 70 ? -18.007 2.104 28.868 1.00 96.25 70 SER A C 1
ATOM 516 O O . SER A 1 70 ? -18.565 1.937 29.950 1.00 96.25 70 SER A O 1
ATOM 518 N N . LEU A 1 71 ? -18.697 2.323 27.743 1.00 96.56 71 LEU A N 1
ATOM 519 C CA . LEU A 1 71 ? -20.162 2.386 27.695 1.00 96.56 71 LEU A CA 1
ATOM 520 C C . LEU A 1 71 ? -20.814 1.093 28.206 1.00 96.56 71 LEU A C 1
ATOM 522 O O . LEU A 1 71 ? -21.757 1.155 28.996 1.00 96.56 71 LEU A O 1
ATOM 526 N N . ILE A 1 72 ? -20.286 -0.071 27.814 1.00 97.12 72 ILE A N 1
ATOM 527 C CA . ILE A 1 72 ? -20.751 -1.376 28.310 1.00 97.12 72 ILE A CA 1
ATOM 528 C C . ILE A 1 72 ? -20.540 -1.489 29.828 1.00 97.12 72 ILE A C 1
ATOM 530 O O . ILE A 1 72 ? -21.457 -1.888 30.553 1.00 97.12 72 ILE A O 1
ATOM 534 N N . GLY A 1 73 ? -19.361 -1.109 30.326 1.00 96.81 73 GLY A N 1
ATOM 535 C CA . GLY A 1 73 ? -19.032 -1.126 31.753 1.00 96.81 73 GLY A CA 1
ATOM 536 C C . GLY A 1 73 ? -19.938 -0.210 32.584 1.00 96.81 73 GLY A C 1
ATOM 537 O O . GLY A 1 73 ? -20.491 -0.627 33.600 1.00 96.81 73 GLY A O 1
ATOM 538 N N . PHE A 1 74 ? -20.175 1.020 32.125 1.00 96.25 74 PHE A N 1
ATOM 539 C CA . PHE A 1 74 ? -21.103 1.942 32.785 1.00 96.25 74 PHE A CA 1
ATOM 540 C C . PHE A 1 74 ? -22.547 1.426 32.755 1.00 96.25 74 PHE A C 1
ATOM 542 O O . PHE A 1 74 ? -23.232 1.454 33.780 1.00 96.25 74 PHE A O 1
ATOM 549 N N . GLY A 1 75 ? -23.011 0.923 31.608 1.00 95.44 75 GLY A N 1
ATOM 550 C CA . GLY A 1 75 ? -24.365 0.388 31.459 1.00 95.44 75 GLY A CA 1
ATOM 551 C C . GLY A 1 75 ? -24.637 -0.798 32.385 1.00 95.44 75 GLY A C 1
ATOM 552 O O . GLY A 1 75 ? -25.673 -0.841 33.050 1.00 95.44 75 GLY A O 1
ATOM 553 N N . SER A 1 76 ? -23.682 -1.723 32.489 1.00 94.62 76 SER A N 1
ATOM 554 C CA . SER A 1 76 ? -23.776 -2.891 33.373 1.00 94.62 76 SER A CA 1
ATOM 555 C C . SER A 1 76 ? -23.766 -2.503 34.855 1.00 94.62 76 SER A C 1
ATOM 557 O O . SER A 1 76 ? -24.589 -3.012 35.619 1.00 94.62 76 SER A O 1
ATOM 559 N N . LEU A 1 77 ? -22.940 -1.531 35.260 1.00 95.31 77 LEU A N 1
ATOM 560 C CA . LEU A 1 77 ? -22.932 -1.017 36.633 1.00 95.31 77 LEU A CA 1
ATOM 561 C C . LEU A 1 77 ? -24.276 -0.372 37.019 1.00 95.31 77 LEU A C 1
ATOM 563 O O . LEU A 1 77 ? -24.800 -0.605 38.110 1.00 95.31 77 LEU A O 1
ATOM 567 N N . LEU A 1 78 ? -24.851 0.438 36.123 1.00 95.38 78 LEU A N 1
ATOM 568 C CA . LEU A 1 78 ? -26.144 1.092 36.347 1.00 95.38 78 LEU A CA 1
ATOM 569 C C . LEU A 1 78 ? -27.297 0.084 36.403 1.00 95.38 78 LEU A C 1
ATOM 571 O O . LEU A 1 78 ? -28.178 0.212 37.257 1.00 95.38 78 LEU A O 1
ATOM 575 N N . ALA A 1 79 ? -27.292 -0.923 35.526 1.00 93.56 79 ALA A N 1
ATOM 576 C CA . ALA A 1 79 ? -28.274 -2.003 35.545 1.00 93.56 79 ALA A CA 1
ATOM 577 C C . ALA A 1 79 ? -28.206 -2.802 36.857 1.00 93.56 79 ALA A C 1
ATOM 579 O O . ALA A 1 79 ? -29.238 -3.002 37.500 1.00 93.56 79 ALA A O 1
ATOM 580 N N . GLY A 1 80 ? -26.996 -3.157 37.305 1.00 94.12 80 GLY A N 1
ATOM 581 C CA . GLY A 1 80 ? -26.772 -3.836 38.583 1.00 94.12 80 GLY A CA 1
ATOM 582 C C . GLY A 1 80 ? -27.279 -3.026 39.781 1.00 94.12 80 GLY A C 1
ATOM 583 O O . GLY A 1 80 ? -28.043 -3.544 40.596 1.00 94.12 80 GLY A O 1
ATOM 584 N N . LYS A 1 81 ? -26.956 -1.724 39.854 1.00 91.56 81 LYS A N 1
ATOM 585 C CA . LYS A 1 81 ? -27.454 -0.832 40.922 1.00 91.56 81 LYS A CA 1
ATOM 586 C C . LYS A 1 81 ? -28.983 -0.773 40.975 1.00 91.56 81 LYS A C 1
ATOM 588 O O . LYS A 1 81 ? -29.561 -0.871 42.055 1.00 91.56 81 LYS A O 1
ATOM 593 N N . ARG A 1 82 ? -29.647 -0.644 39.819 1.00 89.44 82 ARG A N 1
ATOM 594 C CA . ARG A 1 82 ? -31.120 -0.624 39.736 1.00 89.44 82 ARG A CA 1
ATOM 595 C C . ARG A 1 82 ? -31.744 -1.940 40.194 1.00 89.44 82 ARG A C 1
ATOM 597 O O . ARG A 1 82 ? -32.800 -1.916 40.818 1.00 89.44 82 ARG A O 1
ATOM 604 N N . GLN A 1 83 ? -31.122 -3.074 39.877 1.00 89.38 83 GLN A N 1
ATOM 605 C CA . GLN A 1 83 ? -31.613 -4.382 40.304 1.00 89.38 83 GLN A CA 1
ATOM 606 C C . GLN A 1 83 ? -31.513 -4.545 41.825 1.00 89.38 83 GLN A C 1
ATOM 608 O O . GLN A 1 83 ? -32.492 -4.934 42.449 1.00 89.38 83 GLN A O 1
ATOM 613 N N . MET A 1 84 ? -30.383 -4.161 42.428 1.00 89.44 84 MET A N 1
ATOM 614 C CA . MET A 1 84 ? -30.202 -4.216 43.884 1.00 89.44 84 MET A CA 1
ATOM 615 C C . MET A 1 84 ? -31.226 -3.355 44.632 1.00 89.44 84 MET A C 1
ATOM 617 O O . MET A 1 84 ? -31.797 -3.812 45.614 1.00 89.44 84 MET A O 1
ATOM 621 N N . GLN A 1 85 ? -31.506 -2.141 44.149 1.00 85.69 85 GLN A N 1
ATOM 622 C CA . GLN A 1 85 ? -32.504 -1.255 44.761 1.00 85.69 85 GLN A CA 1
ATOM 623 C C . GLN A 1 85 ? -33.926 -1.827 44.704 1.00 85.69 85 GLN A C 1
ATOM 625 O O . GLN A 1 85 ? -34.684 -1.649 45.649 1.00 85.69 85 GLN A O 1
ATOM 630 N N . LYS A 1 86 ? -34.291 -2.528 43.622 1.00 79.31 86 LYS A N 1
ATOM 631 C CA . LYS A 1 86 ? -35.600 -3.190 43.500 1.00 79.31 86 LYS A CA 1
ATOM 632 C C . LYS A 1 86 ? -35.744 -4.406 44.413 1.00 79.31 86 LYS A C 1
ATOM 634 O O . LYS A 1 86 ? -36.852 -4.694 44.827 1.00 79.31 86 LYS A O 1
ATOM 639 N N . SER A 1 87 ? -34.652 -5.107 44.709 1.00 73.31 87 SER A N 1
ATOM 640 C CA . SER A 1 87 ? -34.660 -6.280 45.593 1.00 73.31 87 SER A CA 1
ATOM 641 C C . SER A 1 87 ? -34.626 -5.937 47.089 1.00 73.31 87 SER A C 1
ATOM 643 O O . SER A 1 87 ? -34.667 -6.849 47.908 1.00 73.31 87 SER A O 1
ATOM 645 N N . GLN A 1 88 ? -34.493 -4.656 47.456 1.00 61.56 88 GLN A N 1
ATOM 646 C CA . GLN A 1 88 ? -34.515 -4.186 48.850 1.00 61.56 88 GLN A CA 1
ATOM 647 C C . GLN A 1 88 ? -35.879 -3.625 49.297 1.00 61.56 88 GLN A C 1
ATOM 649 O O . GLN A 1 88 ? -35.976 -3.115 50.412 1.00 61.56 88 GLN A O 1
ATOM 654 N N . PHE A 1 89 ? -36.911 -3.743 48.456 1.00 51.94 89 PHE A N 1
ATOM 655 C CA . PHE A 1 89 ? -38.309 -3.448 48.776 1.00 51.94 89 PHE A CA 1
ATOM 656 C C . PHE A 1 89 ? -39.172 -4.695 48.594 1.00 51.94 89 PHE A C 1
ATOM 658 O O . PHE A 1 89 ? -38.900 -5.457 47.638 1.00 51.94 89 PHE A O 1
#

Secondary structure (DSSP, 8-state):
------SSPPP-PPPEEEEETTEEEEE--S--EE-S---TTTSSSS-EE-------PPPPPPPPHHHHHHHHHHHHHHHHHHHHHHTT-

Radius of gyration: 28.89 Å; chains: 1; bounding box: 58×31×86 Å

pLDDT: mean 86.23, std 12.66, range [40.06, 97.12]

Foldseek 3Di:
DDPPPDPDDFAKDDKDWDAAPNDIDIWIDRDFDQPVDADPVPRHPPGGDDDTDDDHDDDDDDDDPVNVVVVVVVVVVVVVVVVVVVVVD